Protein AF-A0A957I6E3-F1 (afdb_monomer_lite)

Radius of gyration: 16.19 Å; chains: 1; bounding box: 36×30×44 Å

Structure (mmCIF, N/CA/C/O backbone):
data_AF-A0A957I6E3-F1
#
_entry.id   AF-A0A957I6E3-F1
#
loop_
_atom_site.group_PDB
_atom_site.id
_atom_site.type_symbol
_atom_site.label_atom_id
_atom_site.label_alt_id
_atom_site.label_comp_id
_atom_site.label_asym_id
_atom_site.label_entity_id
_atom_site.label_seq_id
_atom_site.pdbx_PDB_ins_code
_atom_site.Cartn_x
_atom_site.Cartn_y
_atom_site.Cartn_z
_atom_site.occupancy
_atom_site.B_iso_or_equiv
_atom_site.auth_seq_id
_atom_site.auth_comp_id
_atom_site.auth_asym_id
_atom_site.auth_atom_id
_atom_site.pdbx_PDB_model_num
ATOM 1 N N . ALA A 1 1 ? 11.169 -16.317 -7.774 1.00 68.31 1 ALA A N 1
ATOM 2 C CA . ALA A 1 1 ? 12.201 -15.597 -6.993 1.00 68.31 1 ALA A CA 1
ATOM 3 C C . ALA A 1 1 ? 12.013 -15.923 -5.512 1.00 68.31 1 ALA A C 1
ATOM 5 O O . ALA A 1 1 ? 10.884 -16.222 -5.142 1.00 68.31 1 ALA A O 1
ATOM 6 N N . LEU A 1 2 ? 13.074 -15.874 -4.696 1.00 72.38 2 LEU A N 1
ATOM 7 C CA . LEU A 1 2 ? 13.078 -16.251 -3.268 1.00 72.38 2 LEU A CA 1
ATOM 8 C C . LEU A 1 2 ? 11.878 -15.694 -2.474 1.00 72.38 2 LEU A C 1
ATOM 10 O O . LEU A 1 2 ? 11.221 -16.441 -1.763 1.00 72.38 2 LEU A O 1
ATOM 14 N N . ALA A 1 3 ? 11.532 -14.416 -2.657 1.00 76.69 3 ALA A N 1
ATOM 15 C CA . ALA A 1 3 ? 10.404 -13.784 -1.964 1.00 76.69 3 ALA A CA 1
ATOM 16 C C . ALA A 1 3 ? 9.040 -14.440 -2.268 1.00 76.69 3 ALA A C 1
ATOM 18 O O . ALA A 1 3 ? 8.233 -14.634 -1.365 1.00 76.69 3 ALA A O 1
ATOM 19 N N . GLY A 1 4 ? 8.805 -14.866 -3.513 1.00 81.44 4 GLY A N 1
ATOM 20 C CA . GLY A 1 4 ? 7.559 -15.543 -3.891 1.00 81.44 4 GLY A CA 1
ATOM 21 C C . GLY A 1 4 ? 7.427 -16.945 -3.288 1.00 81.44 4 GLY A C 1
ATOM 22 O O . GLY A 1 4 ? 6.323 -17.382 -2.993 1.00 81.44 4 GLY A O 1
ATOM 23 N N . GLN A 1 5 ? 8.543 -17.640 -3.031 1.00 87.94 5 GLN A N 1
ATOM 24 C CA . GLN A 1 5 ? 8.521 -18.926 -2.314 1.00 87.94 5 GLN A CA 1
ATOM 25 C C . GLN A 1 5 ? 8.152 -18.759 -0.832 1.00 87.94 5 GLN A C 1
ATOM 27 O O . GLN A 1 5 ? 7.677 -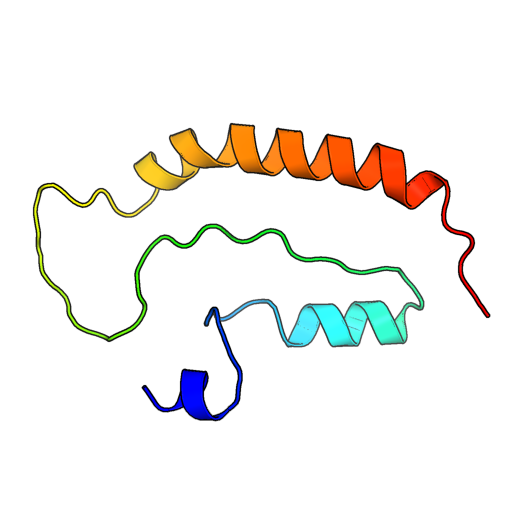19.707 -0.216 1.00 87.94 5 GLN A O 1
ATOM 32 N N . LEU A 1 6 ? 8.339 -17.556 -0.281 1.00 85.06 6 LEU A N 1
ATOM 33 C CA . LEU A 1 6 ? 7.914 -17.171 1.066 1.00 85.06 6 LEU A CA 1
ATOM 34 C C . LEU A 1 6 ? 6.483 -16.597 1.096 1.00 85.06 6 LEU A C 1
ATOM 36 O O . LEU A 1 6 ? 6.045 -16.126 2.140 1.00 85.06 6 LEU A O 1
ATOM 40 N N . GLY A 1 7 ? 5.760 -16.622 -0.032 1.00 88.12 7 GLY A N 1
ATOM 41 C CA . GLY A 1 7 ? 4.380 -16.138 -0.138 1.00 88.12 7 GLY A CA 1
ATOM 42 C C . GLY A 1 7 ? 4.233 -14.632 -0.369 1.00 88.12 7 GLY A C 1
ATOM 43 O O . GLY A 1 7 ? 3.135 -14.111 -0.215 1.00 88.12 7 GLY A O 1
ATOM 44 N N . ALA A 1 8 ? 5.306 -13.915 -0.720 1.00 85.56 8 ALA A N 1
ATOM 45 C CA . ALA A 1 8 ? 5.220 -12.485 -1.006 1.00 85.56 8 ALA A CA 1
ATOM 46 C C . ALA A 1 8 ? 4.836 -12.209 -2.471 1.00 85.56 8 ALA A C 1
ATOM 48 O O . ALA A 1 8 ? 5.546 -12.624 -3.390 1.00 85.56 8 ALA A O 1
ATOM 49 N N . ASP A 1 9 ? 3.775 -11.424 -2.673 1.00 85.00 9 ASP A N 1
ATOM 50 C CA . ASP A 1 9 ? 3.368 -10.909 -3.991 1.00 85.00 9 ASP A CA 1
ATOM 51 C C . ASP A 1 9 ? 4.098 -9.612 -4.378 1.00 85.00 9 ASP A C 1
ATOM 53 O O . ASP A 1 9 ? 4.310 -9.322 -5.556 1.00 85.00 9 ASP A O 1
ATOM 57 N N . VAL A 1 10 ? 4.496 -8.815 -3.379 1.00 84.75 10 VAL A N 1
ATOM 58 C CA . VAL A 1 10 ? 5.148 -7.508 -3.545 1.00 84.75 10 VAL A CA 1
ATOM 59 C C . VAL A 1 10 ? 6.307 -7.391 -2.556 1.00 84.75 10 VAL A C 1
ATOM 61 O O . VAL A 1 10 ? 6.237 -7.896 -1.438 1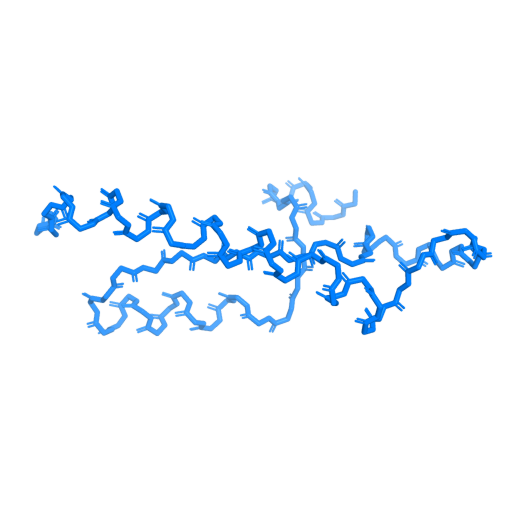.00 84.75 10 VAL A O 1
ATOM 64 N N . VAL A 1 11 ? 7.381 -6.709 -2.961 1.00 81.50 11 VAL A N 1
ATOM 65 C CA . VAL A 1 11 ? 8.555 -6.444 -2.116 1.00 81.50 11 VAL A CA 1
ATOM 66 C C . VAL A 1 11 ? 8.855 -4.945 -2.116 1.00 81.50 11 VAL A C 1
ATOM 68 O O . VAL A 1 11 ? 8.869 -4.311 -3.171 1.00 81.50 11 VAL A O 1
ATOM 71 N N . GLY A 1 12 ? 9.111 -4.388 -0.932 1.00 81.56 12 GLY A N 1
ATOM 72 C CA . GLY A 1 12 ? 9.442 -2.978 -0.712 1.00 81.56 12 GLY A CA 1
ATOM 73 C C . GLY A 1 12 ? 10.250 -2.780 0.575 1.00 81.56 12 GLY A C 1
ATOM 74 O O . GLY A 1 12 ? 10.614 -3.754 1.228 1.00 81.56 12 GLY A O 1
ATOM 75 N N . MET A 1 13 ? 10.536 -1.525 0.941 1.00 83.56 13 MET A N 1
ATOM 76 C CA . MET A 1 13 ? 11.405 -1.185 2.086 1.00 83.56 13 MET A CA 1
ATOM 77 C C . MET A 1 13 ? 10.659 -0.591 3.299 1.00 83.56 13 MET A C 1
ATOM 79 O O . MET A 1 13 ? 11.288 -0.335 4.318 1.00 83.56 13 MET A O 1
ATOM 83 N N . THR A 1 14 ? 9.345 -0.365 3.197 1.00 82.06 14 THR A N 1
ATOM 84 C CA . THR A 1 14 ? 8.601 0.585 4.060 1.00 82.06 14 THR A CA 1
ATOM 85 C C . THR A 1 14 ? 7.231 0.071 4.526 1.00 82.06 14 THR A C 1
ATOM 87 O O . THR A 1 14 ? 6.317 0.857 4.717 1.00 82.06 14 THR A O 1
ATOM 90 N N . LEU A 1 15 ? 7.018 -1.250 4.594 1.00 85.38 15 LEU A N 1
ATOM 91 C CA . LEU A 1 15 ? 5.733 -1.816 5.064 1.00 85.38 15 LEU A CA 1
ATOM 92 C C . LEU A 1 15 ? 5.848 -2.646 6.346 1.00 85.38 15 LEU A C 1
ATOM 94 O O . LEU A 1 15 ? 4.857 -2.859 7.039 1.00 85.38 15 LEU A O 1
ATOM 98 N N . CYS A 1 16 ? 7.039 -3.176 6.628 1.00 88.81 16 CYS A N 1
ATOM 99 C CA . CYS A 1 16 ? 7.267 -4.070 7.759 1.00 88.81 16 CYS A CA 1
ATOM 100 C C . CYS A 1 16 ? 7.257 -3.342 9.121 1.00 88.81 16 CYS A C 1
ATOM 102 O O . CYS A 1 16 ? 6.567 -3.817 10.022 1.00 88.81 16 CYS A O 1
ATOM 104 N N . PRO A 1 17 ? 7.962 -2.208 9.325 1.00 91.06 17 PRO A N 1
ATOM 105 C CA . PRO A 1 17 ? 7.926 -1.541 10.629 1.00 91.06 17 PRO A CA 1
ATOM 106 C C . PRO A 1 17 ? 6.560 -0.908 10.947 1.00 91.06 17 PRO A C 1
ATOM 108 O O . PRO A 1 17 ? 6.144 -0.875 12.102 1.00 91.06 17 PRO A O 1
ATOM 111 N N . GLU A 1 18 ? 5.828 -0.445 9.938 1.00 92.38 18 GLU A N 1
ATOM 112 C CA . GLU A 1 18 ? 4.563 0.272 10.094 1.00 92.38 18 GLU A CA 1
ATOM 113 C C . GLU A 1 18 ? 3.419 -0.639 10.554 1.00 92.38 18 GLU A C 1
ATOM 115 O O . GLU A 1 18 ? 2.607 -0.217 11.377 1.00 92.38 18 GLU A O 1
ATOM 120 N N . VAL A 1 19 ? 3.357 -1.891 10.074 1.00 91.25 19 VAL A N 1
ATOM 121 C CA . VAL A 1 19 ? 2.332 -2.851 10.529 1.00 91.25 19 VAL A CA 1
ATOM 122 C C . VAL A 1 19 ? 2.514 -3.207 12.004 1.00 91.25 19 VAL A C 1
ATOM 124 O O . VAL A 1 19 ? 1.535 -3.351 12.734 1.00 91.25 19 VAL A O 1
ATOM 127 N N . TRP A 1 20 ? 3.766 -3.294 12.4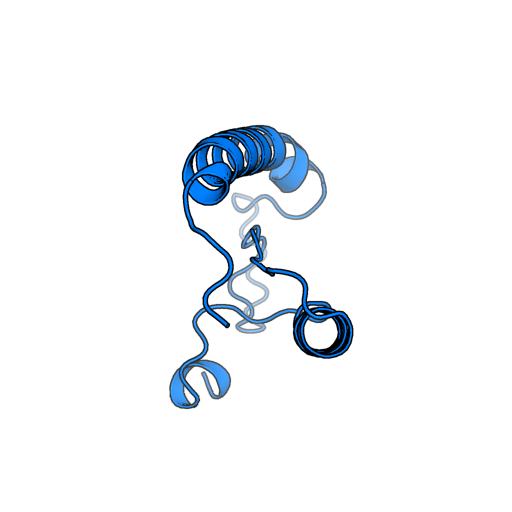58 1.00 94.06 20 TRP A N 1
ATOM 128 C CA . TRP A 1 20 ? 4.081 -3.556 13.859 1.00 94.06 20 TRP A CA 1
ATOM 129 C C . TRP A 1 20 ? 3.699 -2.366 14.738 1.00 94.06 20 TRP A C 1
ATOM 131 O O . TRP A 1 20 ? 3.005 -2.541 15.735 1.00 94.06 20 TRP A O 1
ATOM 141 N N . LEU A 1 21 ? 4.049 -1.151 14.309 1.00 94.00 21 LEU A N 1
ATOM 142 C CA . LEU A 1 21 ? 3.661 0.073 15.006 1.00 94.00 21 LEU A CA 1
ATOM 143 C C . LEU A 1 21 ? 2.134 0.215 15.121 1.00 94.00 21 LEU A C 1
ATOM 145 O O . LEU A 1 21 ? 1.620 0.596 16.168 1.00 94.00 21 LEU A O 1
ATOM 149 N N . ALA A 1 22 ? 1.388 -0.106 14.062 1.00 92.88 22 ALA A N 1
ATOM 150 C CA . ALA A 1 22 ? -0.071 -0.058 14.101 1.00 92.88 22 ALA A CA 1
ATOM 151 C C . ALA A 1 22 ? -0.665 -1.056 15.108 1.00 92.88 22 ALA A C 1
ATOM 153 O O . ALA A 1 22 ? -1.609 -0.716 15.823 1.00 92.88 22 ALA A O 1
ATOM 154 N N . ALA A 1 23 ? -0.082 -2.256 15.199 1.00 92.12 23 ALA A N 1
ATOM 155 C CA . ALA A 1 23 ? -0.469 -3.256 16.187 1.00 92.12 23 ALA A CA 1
ATOM 156 C C . ALA A 1 23 ? -0.176 -2.786 17.623 1.00 92.12 23 ALA A C 1
ATOM 158 O O . ALA A 1 23 ? -1.038 -2.923 18.488 1.00 92.12 23 ALA A O 1
ATOM 159 N N . GLU A 1 24 ? 0.988 -2.173 17.870 1.00 96.19 24 GLU A N 1
ATOM 160 C CA . GLU A 1 24 ? 1.339 -1.593 19.178 1.00 96.19 24 GLU A CA 1
ATOM 161 C C . GLU A 1 24 ? 0.385 -0.467 19.598 1.00 96.19 24 GLU A C 1
ATOM 163 O O . GLU A 1 24 ? 0.044 -0.339 20.773 1.00 96.19 24 GLU A O 1
ATOM 168 N N . LEU A 1 25 ? -0.072 0.341 18.639 1.00 96.06 25 LEU A N 1
ATOM 169 C CA . LEU A 1 25 ? -1.004 1.445 18.874 1.00 96.06 25 LEU A CA 1
ATOM 170 C C . LEU A 1 25 ? -2.480 1.016 18.878 1.00 96.06 25 LEU A C 1
ATOM 172 O O . LEU A 1 25 ? -3.348 1.844 19.156 1.00 96.06 25 LEU A O 1
ATOM 176 N N . GLY A 1 26 ? -2.784 -0.246 18.561 1.00 92.50 26 GLY A N 1
ATOM 177 C CA . GLY A 1 26 ? -4.154 -0.755 18.483 1.00 92.50 26 GLY A CA 1
ATOM 178 C C . GLY A 1 26 ? -4.993 -0.110 17.374 1.00 92.50 26 GLY A C 1
ATOM 179 O O . GLY A 1 26 ? -6.205 0.036 17.526 1.00 92.50 26 GLY A O 1
ATOM 180 N N . VAL A 1 27 ? -4.367 0.309 16.268 1.00 88.69 27 VAL A N 1
ATOM 181 C CA . VAL A 1 27 ? -5.057 0.939 15.132 1.00 88.69 27 VAL A CA 1
ATOM 182 C C . VAL A 1 27 ? -5.119 0.001 13.930 1.00 88.69 27 VAL A C 1
ATOM 184 O O . VAL A 1 27 ? -4.183 -0.744 13.645 1.00 88.69 27 VAL A O 1
ATOM 187 N N . ALA A 1 28 ? -6.230 0.049 13.191 1.00 87.06 28 ALA A N 1
ATOM 188 C CA . ALA A 1 28 ? -6.360 -0.702 11.948 1.00 87.06 28 ALA A CA 1
ATOM 189 C C . ALA A 1 28 ? -5.342 -0.203 10.908 1.00 87.06 28 ALA A C 1
ATOM 191 O O . ALA A 1 28 ? -5.164 1.003 10.729 1.00 87.06 28 ALA A O 1
ATOM 192 N N . TYR A 1 29 ? -4.711 -1.135 10.194 1.00 87.69 29 TYR A N 1
ATOM 193 C CA . TYR A 1 29 ? -3.704 -0.833 9.180 1.00 87.69 29 TYR A CA 1
ATOM 194 C C . TYR A 1 29 ? -3.980 -1.583 7.882 1.00 87.69 29 TYR A C 1
ATOM 196 O O . TYR A 1 29 ? -4.264 -2.779 7.875 1.00 87.69 29 TYR A O 1
ATOM 204 N N . ALA A 1 30 ? -3.851 -0.864 6.773 1.00 87.62 30 ALA A N 1
ATOM 205 C CA . ALA A 1 30 ? -3.834 -1.414 5.431 1.00 87.62 30 ALA A CA 1
ATOM 206 C C . ALA A 1 30 ? -2.837 -0.614 4.588 1.00 87.62 30 ALA A C 1
ATOM 208 O O . ALA A 1 30 ? -2.662 0.587 4.796 1.00 87.62 30 ALA A O 1
ATOM 209 N N . SER A 1 31 ? -2.209 -1.274 3.617 1.00 87.31 31 SER A N 1
ATOM 210 C CA . SER A 1 31 ? -1.280 -0.634 2.689 1.00 87.31 31 SER A CA 1
ATOM 211 C C . SER A 1 31 ? -1.806 -0.688 1.259 1.00 87.31 31 SER A C 1
ATOM 213 O O . SER A 1 31 ? -2.248 -1.733 0.784 1.00 87.31 31 SER A O 1
ATOM 215 N N . LEU A 1 32 ? -1.720 0.446 0.563 1.00 88.44 32 LEU A N 1
ATOM 216 C CA . LEU A 1 32 ? -1.978 0.563 -0.868 1.00 88.44 32 LEU A CA 1
ATOM 217 C C . LEU A 1 32 ? -0.661 0.878 -1.572 1.00 88.44 32 LEU A C 1
ATOM 219 O O . LEU A 1 32 ? -0.076 1.943 -1.380 1.00 88.44 32 LEU A O 1
ATOM 223 N N . CYS A 1 33 ? -0.190 -0.063 -2.386 1.00 86.94 33 CYS A N 1
ATOM 224 C CA . CYS A 1 33 ? 1.124 0.007 -3.014 1.00 86.94 33 CYS A CA 1
ATOM 225 C C . CYS A 1 33 ? 1.029 0.213 -4.524 1.00 86.94 33 CYS A C 1
ATOM 227 O O . CYS A 1 33 ? 0.224 -0.418 -5.207 1.00 86.94 33 CYS A O 1
ATOM 229 N N . LEU A 1 34 ? 1.932 1.036 -5.057 1.00 85.75 34 LEU A N 1
ATOM 230 C CA . LEU A 1 34 ? 2.193 1.112 -6.488 1.00 85.75 34 LEU A CA 1
ATOM 231 C C . LEU A 1 34 ? 3.346 0.181 -6.853 1.00 85.75 34 LEU A C 1
ATOM 233 O O . LEU A 1 34 ? 4.482 0.404 -6.433 1.00 85.75 34 LEU A O 1
ATOM 237 N N . VAL A 1 35 ? 3.083 -0.809 -7.702 1.00 81.88 35 VAL A N 1
ATOM 238 C CA . VAL A 1 35 ? 4.151 -1.619 -8.294 1.00 81.88 35 VAL A CA 1
ATOM 239 C C . VAL A 1 35 ? 4.814 -0.804 -9.399 1.00 81.88 35 VAL A C 1
ATOM 241 O O . VAL A 1 35 ? 4.323 -0.722 -10.521 1.00 81.88 35 VAL A O 1
ATOM 244 N N . THR A 1 36 ? 5.931 -0.162 -9.067 1.00 76.12 36 THR A N 1
ATOM 245 C CA . THR A 1 36 ? 6.713 0.624 -10.031 1.00 76.12 36 THR A CA 1
ATOM 246 C C . THR A 1 36 ? 7.650 -0.250 -10.853 1.00 76.12 36 THR A C 1
ATOM 248 O O . THR A 1 36 ? 7.992 0.121 -11.966 1.00 76.12 36 THR A O 1
ATOM 251 N N . ASN A 1 37 ? 8.056 -1.411 -10.332 1.00 74.00 37 ASN A N 1
ATOM 252 C CA . ASN A 1 37 ? 8.934 -2.362 -11.002 1.00 74.00 37 ASN A CA 1
ATOM 253 C C . ASN A 1 37 ? 8.663 -3.791 -10.513 1.00 74.00 37 ASN A C 1
ATOM 255 O O . ASN A 1 37 ? 8.241 -3.992 -9.381 1.00 74.00 37 ASN A O 1
ATOM 259 N N . PHE A 1 38 ? 8.992 -4.794 -11.328 1.00 72.12 38 PHE A N 1
ATOM 260 C CA . PHE A 1 38 ? 8.808 -6.212 -10.999 1.00 72.12 38 PHE A CA 1
ATOM 261 C C . PHE A 1 38 ? 9.903 -6.792 -10.072 1.00 72.12 38 PHE A C 1
ATOM 263 O O . PHE A 1 38 ? 10.012 -8.002 -9.938 1.00 72.12 38 PHE A O 1
ATOM 270 N N . ALA A 1 39 ? 10.722 -5.947 -9.431 1.00 59.78 39 ALA A N 1
ATOM 271 C CA . ALA A 1 39 ? 11.715 -6.287 -8.394 1.00 59.78 39 ALA A CA 1
ATOM 272 C C . ALA A 1 39 ? 12.717 -7.432 -8.695 1.00 59.78 39 ALA A C 1
ATOM 274 O O . ALA A 1 39 ? 13.530 -7.771 -7.841 1.00 59.78 39 ALA A O 1
ATOM 275 N N . THR A 1 40 ? 12.743 -8.008 -9.900 1.00 57.44 40 THR A N 1
ATOM 276 C CA . THR A 1 40 ? 13.596 -9.159 -10.243 1.00 57.44 40 THR A CA 1
ATOM 277 C C . THR A 1 40 ? 15.052 -8.797 -10.525 1.00 57.44 40 THR A C 1
ATOM 279 O O . THR A 1 40 ? 15.809 -9.661 -10.957 1.00 57.44 40 THR A O 1
ATOM 282 N N . GLY A 1 41 ? 15.468 -7.537 -10.343 1.00 52.03 41 GLY A N 1
ATOM 283 C CA . GLY A 1 41 ? 16.813 -7.087 -10.730 1.00 52.03 41 GLY A CA 1
ATOM 284 C C . GLY A 1 41 ? 17.101 -7.249 -12.231 1.00 52.03 41 GLY A C 1
ATOM 285 O O . GLY A 1 41 ? 18.223 -7.031 -12.676 1.00 52.03 41 GLY A O 1
ATOM 286 N N . LEU A 1 42 ? 16.087 -7.611 -13.024 1.00 53.97 42 LEU A N 1
ATOM 287 C CA . LEU A 1 42 ? 16.118 -7.584 -14.474 1.00 53.97 42 LEU A CA 1
ATOM 288 C C . LEU A 1 42 ? 15.873 -6.135 -14.878 1.00 53.97 42 LEU A C 1
ATOM 290 O O . LEU A 1 42 ? 14.749 -5.725 -15.170 1.00 53.97 42 LEU A O 1
ATOM 294 N N . TRP A 1 43 ? 16.943 -5.345 -14.817 1.00 52.00 43 TRP A N 1
ATOM 295 C CA . TRP A 1 43 ? 17.029 -4.008 -15.390 1.00 52.00 43 TRP A CA 1
ATOM 296 C C . TRP A 1 43 ? 16.938 -4.122 -16.914 1.00 52.00 43 TRP A C 1
ATOM 298 O O . TRP A 1 43 ? 17.907 -3.918 -17.637 1.00 52.00 43 TRP A O 1
ATOM 308 N N . HIS A 1 44 ? 15.774 -4.494 -17.433 1.00 52.53 44 HIS A N 1
ATOM 309 C CA . HIS A 1 44 ? 15.485 -4.230 -18.824 1.00 52.53 44 HIS A CA 1
ATOM 310 C C . HIS A 1 44 ? 15.127 -2.753 -18.897 1.00 52.53 44 HIS A C 1
ATOM 312 O O . HIS A 1 44 ? 14.047 -2.339 -18.474 1.00 52.53 44 HIS A O 1
ATOM 318 N N . LEU A 1 45 ? 16.070 -1.968 -19.419 1.00 58.72 45 LEU A N 1
ATOM 319 C CA . LEU A 1 45 ? 15.822 -0.674 -20.043 1.00 58.72 45 LEU A CA 1
ATOM 320 C C . LEU A 1 45 ? 14.896 -0.904 -2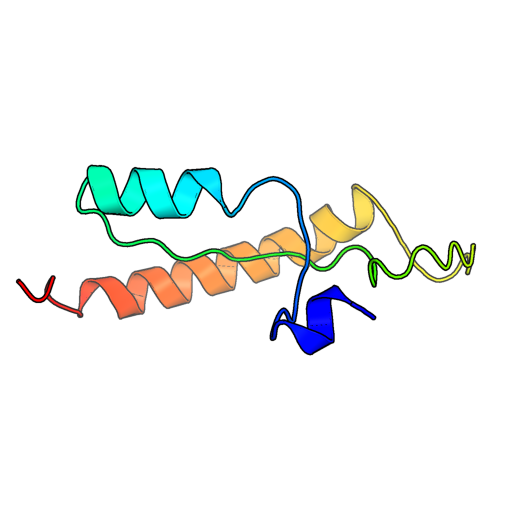1.248 1.00 58.72 45 LEU A C 1
ATOM 322 O O . LEU A 1 45 ? 15.310 -0.740 -22.389 1.00 58.72 45 LEU A O 1
ATOM 326 N N . ASP A 1 46 ? 13.670 -1.376 -21.019 1.00 64.62 46 ASP A N 1
ATOM 327 C CA . ASP A 1 46 ? 12.617 -1.234 -22.007 1.00 64.62 46 ASP A CA 1
ATOM 328 C C . ASP A 1 46 ? 12.219 0.243 -21.955 1.00 64.62 46 ASP A C 1
ATOM 330 O O . ASP A 1 46 ? 11.598 0.657 -20.973 1.00 64.62 46 ASP A O 1
ATOM 334 N N . PRO A 1 47 ? 12.573 1.058 -22.964 1.00 61.72 47 PRO A N 1
ATOM 335 C CA . PRO A 1 47 ? 12.240 2.479 -22.970 1.00 61.72 47 PRO A CA 1
ATOM 336 C C . PRO A 1 47 ? 10.724 2.727 -22.993 1.00 61.72 47 PRO A C 1
ATOM 338 O O . PRO A 1 47 ? 10.289 3.860 -22.813 1.00 61.72 47 PRO A O 1
ATOM 341 N N . ARG A 1 48 ? 9.903 1.686 -23.207 1.00 67.31 48 ARG A N 1
ATOM 342 C CA . ARG A 1 48 ? 8.441 1.753 -23.097 1.00 67.31 48 ARG A CA 1
ATOM 343 C C . ARG A 1 48 ? 7.944 1.624 -21.658 1.00 67.31 48 ARG A C 1
ATOM 345 O O . ARG A 1 48 ? 6.810 2.018 -21.388 1.00 67.31 48 ARG A O 1
ATOM 352 N N . ARG A 1 49 ? 8.737 1.063 -20.735 1.00 68.44 49 ARG A N 1
ATOM 353 C CA . ARG A 1 49 ? 8.382 1.036 -19.313 1.00 68.44 49 ARG A CA 1
ATOM 354 C C . ARG A 1 49 ? 8.764 2.363 -18.683 1.00 68.44 49 ARG A C 1
ATOM 356 O O . ARG A 1 49 ? 9.935 2.686 -18.523 1.00 68.44 49 ARG A O 1
ATOM 363 N N . ASP A 1 50 ? 7.742 3.118 -18.315 1.00 72.25 50 ASP A N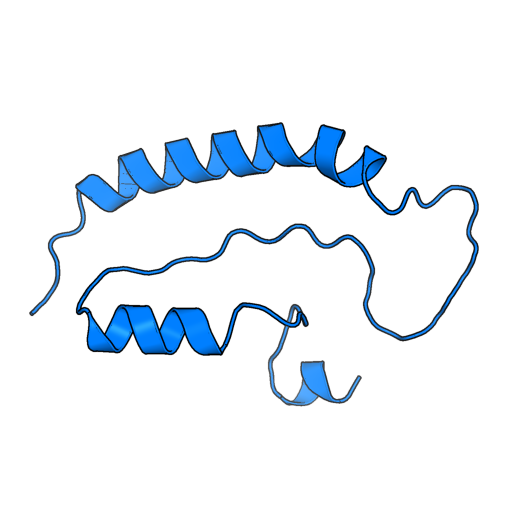 1
ATOM 364 C CA . ASP A 1 50 ? 7.919 4.309 -17.502 1.00 72.25 50 ASP A CA 1
ATOM 365 C C . ASP A 1 50 ? 8.232 3.900 -16.055 1.00 72.25 50 ASP A C 1
ATOM 367 O O . ASP A 1 50 ? 7.615 2.980 -15.514 1.00 72.25 50 ASP A O 1
ATOM 371 N N . PHE A 1 51 ? 9.185 4.593 -15.438 1.00 74.12 51 PHE A N 1
ATOM 372 C CA . PHE A 1 51 ? 9.619 4.399 -14.060 1.00 74.12 51 PHE A CA 1
ATOM 373 C C . PHE A 1 51 ? 9.782 5.765 -13.382 1.00 74.12 51 PHE A C 1
ATOM 375 O O . PHE A 1 51 ? 10.135 6.762 -14.009 1.00 74.12 51 PHE A O 1
ATOM 382 N N . GLY A 1 52 ? 9.560 5.820 -12.069 1.00 73.94 52 GLY A N 1
ATOM 383 C CA . GLY A 1 52 ? 9.733 7.044 -11.282 1.00 73.94 52 GLY A CA 1
ATOM 384 C C . GLY A 1 52 ? 8.479 7.922 -11.219 1.00 73.94 52 GLY A C 1
ATOM 385 O O . GLY A 1 52 ? 7.348 7.430 -11.204 1.00 73.94 52 GLY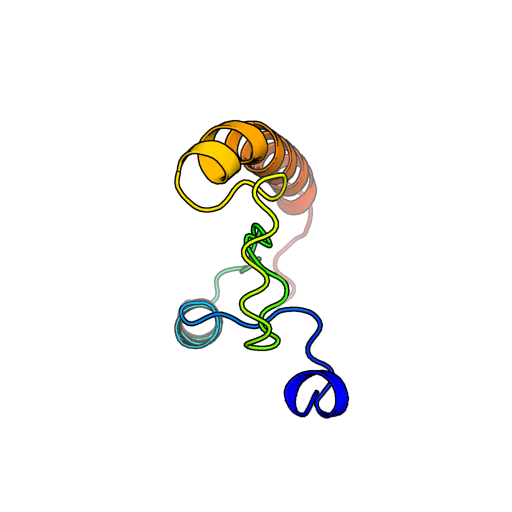 A O 1
ATOM 386 N N . ALA A 1 53 ? 8.670 9.240 -11.119 1.00 80.06 53 ALA A N 1
ATOM 387 C CA . ALA A 1 53 ? 7.604 10.178 -10.750 1.00 80.06 53 ALA A CA 1
ATOM 388 C C . ALA A 1 53 ? 6.429 10.227 -11.748 1.00 80.06 53 ALA A C 1
ATOM 390 O O . ALA A 1 53 ? 5.302 10.514 -11.345 1.00 80.06 53 ALA A O 1
ATOM 391 N N . GLY A 1 54 ? 6.662 9.928 -13.031 1.00 83.38 54 GLY A N 1
ATOM 392 C CA . GLY A 1 54 ? 5.611 9.877 -14.054 1.00 83.38 54 GLY A CA 1
ATOM 393 C C . GLY A 1 54 ? 4.570 8.790 -13.777 1.00 83.38 54 GLY A C 1
ATOM 394 O O . GLY A 1 54 ? 3.366 9.052 -13.834 1.00 83.38 54 GLY A O 1
ATOM 395 N N . VAL A 1 55 ? 5.026 7.600 -13.379 1.00 84.06 55 VAL A N 1
ATOM 396 C CA . VAL A 1 55 ? 4.160 6.487 -12.960 1.00 84.06 55 VAL A CA 1
ATOM 397 C C . VAL A 1 55 ? 3.348 6.877 -11.729 1.00 84.06 55 VAL A C 1
ATOM 399 O O . VAL A 1 55 ? 2.133 6.686 -11.713 1.00 84.06 55 VAL A O 1
ATOM 402 N N . ALA A 1 56 ? 3.997 7.489 -10.733 1.00 84.62 56 ALA A N 1
ATOM 403 C CA . ALA A 1 56 ? 3.324 7.947 -9.521 1.00 84.62 56 ALA A CA 1
ATOM 404 C C . ALA A 1 56 ? 2.224 8.971 -9.835 1.00 84.62 56 ALA A C 1
ATOM 406 O O . ALA A 1 56 ? 1.108 8.823 -9.353 1.00 84.62 56 ALA A O 1
ATOM 407 N N . ARG A 1 57 ? 2.485 9.956 -10.707 1.00 88.88 57 ARG A N 1
ATOM 408 C CA . ARG A 1 57 ? 1.472 10.948 -11.114 1.00 88.88 57 ARG A CA 1
ATOM 409 C C . ARG A 1 57 ? 0.236 10.314 -11.753 1.00 88.88 57 ARG A C 1
ATOM 411 O O . ARG A 1 57 ? -0.863 10.810 -11.537 1.00 88.88 57 ARG A O 1
ATOM 418 N N . ARG A 1 58 ? 0.401 9.237 -12.528 1.00 89.00 58 ARG A N 1
ATOM 419 C CA . ARG A 1 58 ? -0.725 8.533 -13.165 1.00 89.00 58 ARG A CA 1
ATOM 420 C C . ARG A 1 58 ? -1.474 7.614 -12.206 1.00 89.00 58 ARG A C 1
ATOM 422 O O . ARG A 1 58 ? -2.690 7.511 -12.303 1.00 89.00 58 ARG A O 1
ATOM 429 N N . ALA A 1 59 ? -0.763 6.944 -11.305 1.00 89.25 59 ALA A N 1
ATOM 430 C CA . ALA A 1 59 ? -1.357 5.946 -10.424 1.00 89.25 59 ALA A CA 1
ATOM 431 C C . ALA A 1 59 ? -1.895 6.522 -9.107 1.00 89.25 59 ALA A C 1
ATOM 433 O O . ALA A 1 59 ? -2.830 5.964 -8.539 1.00 89.25 59 ALA A O 1
ATOM 434 N N . LEU A 1 60 ? -1.352 7.644 -8.625 1.00 91.50 60 LEU A N 1
ATOM 435 C CA . LEU A 1 60 ? -1.774 8.267 -7.371 1.00 91.50 60 LEU A CA 1
ATOM 436 C C . LEU A 1 60 ? -3.281 8.580 -7.331 1.00 91.50 60 LEU A C 1
ATOM 438 O O . LEU A 1 60 ? -3.899 8.237 -6.328 1.00 91.50 60 LEU A O 1
ATOM 442 N N . PRO A 1 61 ? -3.918 9.137 -8.383 1.00 94.94 61 PRO A N 1
ATOM 443 C CA . PRO A 1 61 ? -5.367 9.342 -8.375 1.00 94.94 61 PRO A CA 1
ATOM 444 C C . PRO A 1 61 ? -6.161 8.045 -8.176 1.00 94.94 61 PRO A C 1
ATOM 446 O O . PRO A 1 61 ? -7.161 8.045 -7.465 1.00 94.94 61 PRO A O 1
ATOM 449 N N . VAL A 1 62 ? -5.695 6.932 -8.753 1.00 93.31 62 VAL A N 1
ATOM 450 C CA . VAL A 1 62 ? -6.327 5.611 -8.603 1.00 93.31 62 VAL A CA 1
ATOM 451 C C . VAL A 1 62 ? -6.162 5.095 -7.175 1.00 93.31 62 VAL A C 1
ATOM 453 O O . VAL A 1 62 ? -7.127 4.625 -6.580 1.00 93.31 62 VAL A O 1
ATOM 456 N N . LEU A 1 63 ? -4.965 5.233 -6.599 1.00 92.44 63 LEU A N 1
ATOM 457 C CA . LEU A 1 63 ? -4.708 4.854 -5.207 1.00 92.44 63 LEU A CA 1
ATOM 458 C C . LEU A 1 63 ? -5.554 5.676 -4.231 1.00 92.44 63 LEU A C 1
ATOM 460 O O . LEU A 1 63 ? -6.106 5.117 -3.290 1.00 92.44 63 LEU A O 1
ATOM 464 N N . LEU A 1 64 ? -5.691 6.983 -4.467 1.00 92.94 64 LEU A N 1
ATOM 465 C CA . LEU A 1 64 ? -6.520 7.860 -3.642 1.00 92.94 64 LEU A CA 1
ATOM 466 C C . LEU A 1 64 ? -8.004 7.506 -3.756 1.00 92.94 64 LEU A C 1
ATOM 468 O O . LEU A 1 64 ? -8.685 7.439 -2.737 1.00 92.94 64 LEU A O 1
ATOM 472 N N . ALA A 1 65 ? -8.500 7.229 -4.964 1.00 93.50 65 ALA A N 1
ATOM 473 C CA . ALA A 1 65 ? -9.876 6.780 -5.158 1.00 93.50 65 ALA A CA 1
ATOM 474 C C . ALA A 1 65 ? -10.147 5.462 -4.411 1.00 93.50 65 ALA A C 1
ATOM 476 O O . ALA A 1 65 ? -11.130 5.366 -3.679 1.00 93.50 65 ALA A O 1
ATOM 477 N N . ALA A 1 66 ? -9.234 4.491 -4.518 1.00 90.94 66 ALA A N 1
ATOM 478 C CA . ALA A 1 66 ? -9.325 3.230 -3.787 1.00 90.94 66 ALA A CA 1
ATOM 479 C C . ALA A 1 66 ? -9.274 3.438 -2.264 1.00 90.94 66 ALA A C 1
ATOM 481 O O . ALA A 1 66 ? -10.046 2.822 -1.535 1.00 90.94 66 ALA A O 1
ATOM 482 N N . ALA A 1 67 ? -8.411 4.332 -1.773 1.00 89.94 67 ALA A N 1
ATOM 483 C CA . ALA A 1 67 ? -8.324 4.662 -0.351 1.00 89.94 67 ALA A CA 1
ATOM 484 C C . ALA A 1 67 ? -9.628 5.271 0.184 1.00 89.94 67 ALA A C 1
ATOM 486 O O . ALA A 1 67 ? -10.085 4.886 1.257 1.00 89.94 67 ALA A O 1
ATOM 487 N N . VAL A 1 68 ? -10.244 6.190 -0.568 1.00 90.25 68 VAL A N 1
ATOM 488 C CA . VAL A 1 68 ? -11.533 6.802 -0.207 1.00 90.25 68 VAL A CA 1
ATOM 489 C C . VAL A 1 68 ? -12.641 5.752 -0.178 1.00 90.25 68 VAL A C 1
ATOM 491 O O . VAL A 1 68 ? -13.415 5.703 0.776 1.00 90.25 68 VAL A O 1
ATOM 494 N N . GLU A 1 69 ? -12.699 4.883 -1.188 1.00 87.69 69 GLU A N 1
ATOM 495 C CA . GLU A 1 69 ? -13.685 3.803 -1.254 1.00 87.69 69 GLU A CA 1
ATOM 496 C C . GLU A 1 69 ? -13.522 2.809 -0.095 1.00 87.69 69 GLU A C 1
ATOM 498 O O . GLU A 1 69 ? -14.506 2.423 0.536 1.00 87.69 69 GLU A O 1
ATOM 503 N N . LEU A 1 70 ? -12.284 2.422 0.222 1.00 83.69 70 LEU A N 1
ATOM 504 C CA . LEU A 1 70 ? -11.983 1.540 1.345 1.00 83.69 70 LEU A CA 1
ATOM 505 C C . LEU A 1 70 ? -12.321 2.199 2.681 1.00 83.69 70 LEU A C 1
ATOM 507 O O . LEU A 1 70 ? -12.982 1.567 3.495 1.00 83.69 70 LEU A O 1
ATOM 511 N N . GLY A 1 71 ? -11.948 3.466 2.882 1.00 80.88 71 GLY A N 1
ATOM 512 C CA . GLY A 1 71 ? -12.272 4.227 4.091 1.00 80.88 71 GLY A CA 1
ATOM 513 C C . GLY A 1 71 ? -13.778 4.354 4.331 1.00 80.88 71 GLY A C 1
ATOM 514 O O . GLY A 1 71 ? -14.246 4.196 5.457 1.00 80.88 71 GLY A O 1
ATOM 515 N N . ALA A 1 72 ? -14.560 4.558 3.268 1.00 72.62 72 ALA A N 1
ATOM 516 C CA . ALA A 1 72 ? -16.020 4.580 3.351 1.00 72.62 72 ALA A CA 1
ATOM 517 C C . ALA A 1 72 ? -16.616 3.217 3.756 1.00 72.62 72 ALA A C 1
ATOM 519 O O . ALA A 1 72 ? -17.676 3.171 4.376 1.00 72.62 72 ALA A O 1
ATOM 520 N N . ARG A 1 73 ? -15.942 2.107 3.424 1.00 68.31 73 ARG A N 1
ATOM 521 C CA . ARG A 1 73 ? -16.378 0.738 3.751 1.00 68.31 73 ARG A CA 1
ATOM 522 C C . ARG A 1 73 ? -15.903 0.270 5.127 1.00 68.31 73 ARG A C 1
ATOM 524 O O . ARG A 1 73 ? -16.629 -0.453 5.802 1.00 68.31 73 ARG A O 1
ATOM 531 N N . THR A 1 74 ? -14.709 0.673 5.557 1.00 62.44 74 THR A N 1
ATOM 532 C CA . THR A 1 74 ? -14.119 0.263 6.842 1.00 62.44 74 THR A CA 1
ATOM 533 C C . THR A 1 74 ? -14.663 1.043 8.032 1.00 62.44 74 THR A C 1
ATOM 535 O O . THR A 1 74 ? -14.667 0.503 9.133 1.00 62.44 74 THR A O 1
ATOM 538 N N . ALA A 1 75 ? -15.232 2.238 7.826 1.00 57.16 75 ALA A N 1
ATOM 539 C CA . ALA A 1 75 ? -15.976 2.968 8.859 1.00 57.16 75 ALA A CA 1
ATOM 540 C C . ALA A 1 75 ? -17.176 2.180 9.441 1.00 57.16 75 ALA A C 1
ATOM 542 O O . ALA A 1 75 ? -17.729 2.575 10.464 1.00 57.16 75 ALA A O 1
ATOM 543 N N . PHE A 1 76 ? -17.575 1.069 8.808 1.00 47.44 76 PHE A N 1
ATOM 544 C CA . PHE A 1 76 ? -18.665 0.196 9.249 1.00 47.44 76 PHE A CA 1
ATOM 545 C C . PHE A 1 76 ? -18.201 -1.085 9.971 1.00 47.44 76 PHE A C 1
ATOM 547 O O . PHE A 1 76 ? -19.038 -1.825 10.484 1.00 47.44 76 PHE A O 1
ATOM 554 N N . MET A 1 77 ? -16.897 -1.381 10.033 1.00 50.72 77 MET A N 1
ATOM 555 C CA . MET A 1 77 ? -16.415 -2.587 10.712 1.00 50.72 77 MET A CA 1
ATOM 556 C C . MET A 1 77 ? -16.030 -2.229 12.157 1.00 50.72 77 MET A C 1
ATOM 558 O O . MET A 1 77 ? -15.049 -1.508 12.349 1.00 50.72 77 MET A O 1
ATOM 562 N N . PRO A 1 78 ? -16.791 -2.662 13.184 1.00 45.75 78 PRO A N 1
ATOM 563 C CA . PRO A 1 78 ? -16.405 -2.399 14.562 1.00 45.75 78 PRO A CA 1
ATOM 564 C C . PRO A 1 78 ? -15.050 -3.057 14.816 1.00 45.75 78 PRO A C 1
ATOM 566 O O . PRO A 1 78 ? -14.812 -4.176 14.358 1.00 45.75 78 PRO A O 1
ATOM 569 N N . ALA A 1 79 ? -14.171 -2.355 15.534 1.00 53.84 79 ALA A N 1
ATOM 570 C CA . ALA A 1 79 ? -12.956 -2.946 16.069 1.00 53.84 79 ALA A CA 1
ATOM 571 C C . ALA A 1 79 ? -13.371 -4.168 16.901 1.00 53.84 79 ALA A C 1
ATOM 573 O O . ALA A 1 79 ? -13.953 -4.023 17.976 1.00 53.84 79 ALA A O 1
ATOM 574 N N . SER A 1 80 ? -13.180 -5.370 16.359 1.00 49.59 80 SER A N 1
ATOM 575 C CA . SER A 1 80 ? -13.376 -6.595 17.120 1.00 49.59 80 SER A CA 1
ATOM 576 C C . SER A 1 80 ? -12.292 -6.629 18.191 1.00 49.59 80 SER A C 1
ATOM 578 O O . SER A 1 80 ? -11.108 -6.648 17.849 1.00 49.59 80 SER A O 1
ATOM 580 N N . ALA A 1 81 ? -12.738 -6.549 19.445 1.00 39.69 81 ALA A N 1
ATOM 581 C CA . ALA A 1 81 ? -11.944 -6.742 20.652 1.00 39.69 81 ALA A CA 1
ATOM 582 C C . ALA A 1 81 ? -11.257 -8.113 20.686 1.00 39.69 81 ALA A C 1
ATOM 584 O O . ALA A 1 81 ? -11.833 -9.072 20.118 1.00 39.69 81 ALA A O 1
#

pLDDT: mean 78.42, std 14.55, range [39.69, 96.19]

Secondary structure (DSSP, 8-state):
-HHHHTT-S---SSSHHHHHHHHHTT----------S--SS-----TTS--SHHHHHHHHHHHHHHHHHHHHHHTTS----

Foldseek 3Di:
DVCVVVVDPDDDDPDVVVVVVCVVVVHDDDDDDDCQDPPPPPPPPPVPRDHDPVSCVVCVVVSVVVVVVVVVVCVPPPSDD

Sequence (81 aa):
ALAGQLGADVVGMTLCPEVWLAAELGVAYASLCLVTNFATGLWHLDPRRDFGAGVARRALPVLLAAAVELGARTAFMPASA